Protein AF-A0A080M5J5-F1 (afdb_monomer_lite)

Organism: NCBI:txid2954383

Sequence (53 aa):
MDDLTETDCRMDDFYKAVEPQLKARLVTDGQWHRSRKGSLSVPELMTLVVLFH

Structure (mmCIF, N/CA/C/O backbone):
data_AF-A0A080M5J5-F1
#
_entry.id   AF-A0A080M5J5-F1
#
loop_
_atom_site.group_PDB
_atom_site.id
_atom_site.type_symbol
_atom_site.label_atom_id
_atom_site.label_alt_id
_atom_site.label_comp_id
_atom_site.label_asym_id
_atom_site.label_entity_id
_atom_site.label_seq_id
_atom_site.pdbx_PDB_ins_code
_atom_site.Cartn_x
_atom_site.Cartn_y
_atom_site.Cartn_z
_atom_site.occupancy
_atom_site.B_iso_or_equiv
_atom_site.auth_seq_id
_atom_site.auth_comp_id
_atom_site.auth_asym_id
_atom_site.auth_atom_id
_atom_site.pdbx_PDB_model_num
ATOM 1 N N . MET A 1 1 ? 11.672 -10.823 -15.386 1.00 61.19 1 MET A N 1
ATOM 2 C CA . MET A 1 1 ? 11.461 -10.909 -13.920 1.00 61.19 1 MET A CA 1
ATOM 3 C C . MET A 1 1 ? 11.200 -9.520 -13.360 1.00 61.19 1 MET A C 1
ATOM 5 O O . MET A 1 1 ? 10.372 -9.396 -12.474 1.00 61.19 1 MET A O 1
ATOM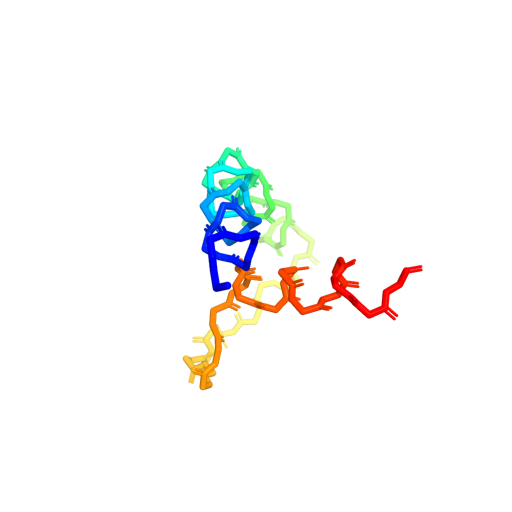 9 N N . ASP A 1 2 ? 11.843 -8.493 -13.915 1.00 69.12 2 ASP A N 1
ATOM 10 C CA . ASP A 1 2 ? 11.678 -7.089 -13.531 1.00 69.12 2 ASP A CA 1
ATOM 11 C C . ASP A 1 2 ? 10.231 -6.584 -13.671 1.00 69.12 2 ASP A C 1
ATOM 13 O O . ASP A 1 2 ? 9.733 -5.948 -12.749 1.00 69.12 2 ASP A O 1
ATOM 17 N N . ASP A 1 3 ? 9.507 -6.970 -14.730 1.00 83.88 3 ASP A N 1
ATOM 18 C CA . ASP A 1 3 ? 8.099 -6.576 -14.917 1.00 83.88 3 ASP A CA 1
ATOM 19 C C . ASP A 1 3 ? 7.152 -7.141 -13.846 1.00 83.88 3 ASP A C 1
ATOM 21 O O . ASP A 1 3 ? 6.202 -6.475 -13.431 1.00 83.88 3 ASP A O 1
ATOM 25 N N . LEU A 1 4 ? 7.412 -8.367 -13.373 1.00 90.69 4 LEU A N 1
ATOM 26 C CA . LEU A 1 4 ? 6.616 -8.999 -12.317 1.00 90.69 4 LEU A CA 1
ATOM 27 C C . LEU A 1 4 ? 6.816 -8.259 -10.996 1.00 90.69 4 LEU A C 1
ATOM 29 O O . LEU A 1 4 ? 5.841 -7.885 -10.352 1.00 90.69 4 LEU A O 1
ATOM 33 N N . THR A 1 5 ? 8.074 -8.026 -10.620 1.00 92.25 5 THR A N 1
ATOM 34 C CA . THR A 1 5 ? 8.414 -7.314 -9.385 1.00 92.25 5 THR A CA 1
ATOM 35 C C . THR A 1 5 ? 7.896 -5.878 -9.415 1.00 92.25 5 THR A C 1
ATOM 37 O O . THR A 1 5 ? 7.346 -5.412 -8.426 1.00 92.25 5 THR A O 1
ATOM 40 N N . GLU A 1 6 ? 8.012 -5.179 -10.548 1.00 94.06 6 GLU A N 1
ATOM 41 C CA . GLU A 1 6 ? 7.475 -3.822 -10.697 1.00 94.06 6 GLU A CA 1
ATOM 42 C C . GLU A 1 6 ? 5.950 -3.799 -10.541 1.00 94.06 6 GLU A C 1
ATOM 44 O O . GLU A 1 6 ? 5.404 -2.931 -9.855 1.00 94.06 6 GLU A O 1
ATOM 49 N N . THR A 1 7 ? 5.259 -4.769 -11.146 1.00 93.50 7 THR A N 1
ATOM 50 C CA . THR A 1 7 ? 3.804 -4.902 -11.012 1.00 93.50 7 THR A CA 1
ATOM 51 C C . THR A 1 7 ? 3.420 -5.187 -9.564 1.00 93.50 7 THR A C 1
ATOM 53 O O . THR A 1 7 ? 2.525 -4.526 -9.042 1.00 93.50 7 THR A O 1
ATOM 56 N N . ASP A 1 8 ? 4.128 -6.094 -8.890 1.00 94.50 8 ASP A N 1
ATOM 57 C CA . ASP A 1 8 ? 3.875 -6.424 -7.489 1.00 94.50 8 ASP A CA 1
ATOM 58 C C . ASP A 1 8 ? 4.087 -5.228 -6.556 1.00 94.50 8 ASP A C 1
ATOM 60 O O . ASP A 1 8 ? 3.212 -4.910 -5.753 1.00 94.50 8 ASP A O 1
ATOM 64 N N . CYS A 1 9 ? 5.175 -4.472 -6.740 1.00 95.19 9 CYS A N 1
ATOM 65 C CA . CYS A 1 9 ? 5.412 -3.242 -5.986 1.00 95.19 9 CYS A CA 1
ATOM 66 C C . CYS A 1 9 ? 4.281 -2.222 -6.178 1.00 95.19 9 CYS A C 1
ATOM 68 O O . CYS A 1 9 ? 3.816 -1.623 -5.208 1.00 95.19 9 CYS A O 1
ATOM 70 N N . ARG A 1 10 ? 3.793 -2.045 -7.413 1.00 95.00 10 ARG A N 1
ATOM 71 C CA . ARG A 1 10 ? 2.661 -1.146 -7.687 1.00 95.00 10 ARG A CA 1
ATOM 72 C C . ARG A 1 10 ? 1.375 -1.617 -7.008 1.00 95.00 10 ARG A C 1
ATOM 74 O O . ARG A 1 10 ? 0.628 -0.780 -6.503 1.00 95.00 10 ARG A O 1
ATOM 81 N N . MET A 1 11 ? 1.112 -2.924 -6.992 1.00 95.44 11 MET A N 1
ATOM 82 C CA . MET A 1 11 ? -0.067 -3.491 -6.330 1.00 95.44 11 MET A CA 1
ATOM 83 C C . MET A 1 11 ? 0.017 -3.370 -4.810 1.00 95.44 11 MET A C 1
ATOM 85 O O . MET A 1 11 ? -0.988 -3.050 -4.177 1.00 95.44 11 MET A O 1
ATOM 89 N N . ASP A 1 12 ? 1.196 -3.564 -4.222 1.00 96.06 12 ASP A N 1
ATOM 90 C CA . ASP A 1 12 ? 1.415 -3.390 -2.786 1.00 96.06 12 ASP A CA 1
ATOM 91 C C . ASP A 1 12 ? 1.223 -1.928 -2.351 1.00 96.06 12 ASP A C 1
ATOM 93 O O . ASP A 1 12 ? 0.496 -1.660 -1.391 1.00 96.06 12 ASP A O 1
ATOM 97 N N . ASP A 1 13 ? 1.775 -0.966 -3.098 1.00 96.75 13 ASP A N 1
ATOM 98 C CA . ASP A 1 13 ? 1.581 0.465 -2.829 1.00 96.75 13 ASP A CA 1
ATOM 99 C C . ASP A 1 13 ? 0.113 0.888 -2.984 1.00 96.75 13 ASP A C 1
ATOM 101 O O . ASP A 1 13 ? -0.432 1.606 -2.136 1.00 96.75 13 ASP A O 1
ATOM 105 N N . PHE A 1 14 ? -0.563 0.395 -4.025 1.00 95.25 14 PHE A N 1
ATOM 106 C CA . PHE A 1 14 ? -1.999 0.599 -4.203 1.00 95.25 14 PHE A CA 1
ATOM 107 C C . PHE A 1 14 ? -2.799 0.012 -3.033 1.00 95.25 14 PHE A C 1
ATOM 109 O O . PHE A 1 14 ? -3.655 0.689 -2.455 1.00 95.25 14 PHE A O 1
ATOM 116 N N . TYR A 1 15 ? -2.507 -1.231 -2.644 1.00 95.12 15 TYR A N 1
ATOM 117 C CA . TYR A 1 15 ? -3.217 -1.904 -1.566 1.00 95.12 15 TYR A CA 1
ATOM 118 C C . TYR A 1 15 ? -3.001 -1.199 -0.225 1.00 95.12 15 TYR A C 1
ATOM 120 O O . TYR A 1 15 ? -3.970 -1.004 0.502 1.00 95.12 15 TYR A O 1
ATOM 128 N N . LYS A 1 16 ? -1.795 -0.712 0.087 1.00 95.50 16 LYS A N 1
ATOM 129 C CA . LYS A 1 16 ? -1.538 0.097 1.295 1.00 95.50 16 LYS A CA 1
ATOM 130 C C . LYS A 1 16 ? -2.413 1.347 1.372 1.00 95.50 16 LYS A C 1
ATOM 132 O O . LYS A 1 16 ? -2.874 1.699 2.457 1.00 95.50 16 LYS A O 1
ATOM 137 N N . ALA A 1 17 ? -2.663 2.008 0.242 1.00 96.00 17 ALA A N 1
ATOM 138 C CA . ALA A 1 17 ? -3.529 3.185 0.196 1.00 96.00 17 ALA A CA 1
ATOM 139 C C . ALA A 1 17 ? -5.018 2.832 0.385 1.00 96.00 17 ALA A C 1
ATOM 141 O O . ALA A 1 17 ? -5.763 3.584 1.017 1.00 96.00 17 ALA A O 1
ATOM 142 N N . VAL A 1 18 ? -5.457 1.684 -0.142 1.00 93.25 18 VAL A N 1
ATOM 143 C CA . VAL A 1 18 ? -6.875 1.281 -0.177 1.00 93.25 18 VAL A CA 1
ATOM 144 C C . VAL A 1 18 ? -7.292 0.441 1.034 1.00 93.25 18 VAL A C 1
ATOM 146 O O . VAL A 1 18 ? -8.447 0.508 1.466 1.00 93.25 18 VAL A O 1
ATOM 149 N N . GLU A 1 19 ? -6.371 -0.321 1.623 1.00 93.81 19 GLU A N 1
ATOM 150 C CA . GLU A 1 19 ? -6.630 -1.265 2.710 1.00 93.81 19 GLU A CA 1
ATOM 151 C C . GLU A 1 19 ? -7.380 -0.629 3.894 1.00 93.81 19 GLU A C 1
ATOM 153 O O . GLU A 1 19 ? -8.371 -1.221 4.330 1.00 93.81 19 GLU A O 1
ATOM 158 N N . PRO A 1 20 ? -7.010 0.560 4.413 1.00 93.00 20 PRO A N 1
ATOM 159 C CA . PRO A 1 20 ? -7.709 1.148 5.555 1.00 93.00 20 PRO A CA 1
ATOM 160 C C . PRO A 1 20 ? -9.191 1.407 5.267 1.00 93.00 20 PRO A C 1
ATOM 162 O O . PRO A 1 20 ? -10.053 1.107 6.095 1.00 93.00 20 PRO A O 1
ATOM 165 N N . GLN A 1 21 ? -9.496 1.920 4.072 1.00 93.56 21 GLN A N 1
ATOM 166 C CA . GLN A 1 21 ? -10.867 2.215 3.656 1.00 93.56 21 GLN A CA 1
ATOM 167 C C . GLN A 1 21 ? -11.655 0.930 3.398 1.00 93.56 21 GLN A C 1
ATOM 169 O O . GLN A 1 21 ? -12.813 0.821 3.800 1.00 93.56 21 GLN A O 1
ATOM 174 N N . LEU A 1 22 ? -11.024 -0.066 2.772 1.00 90.19 22 LEU A N 1
ATOM 175 C CA . LEU A 1 22 ? -11.624 -1.375 2.537 1.00 90.19 22 LEU A CA 1
ATOM 176 C C . LEU A 1 22 ? -11.971 -2.072 3.859 1.00 90.19 22 LEU A C 1
ATOM 178 O O . LEU A 1 22 ? -13.094 -2.543 4.027 1.00 90.19 22 LEU A O 1
ATOM 182 N N . LYS A 1 2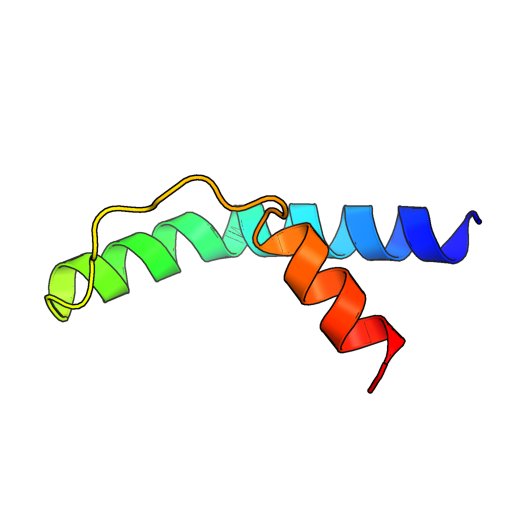3 ? -11.042 -2.084 4.822 1.00 89.88 23 LYS A N 1
ATOM 183 C CA . LYS A 1 23 ? -11.267 -2.645 6.161 1.00 89.88 23 LYS A CA 1
ATOM 184 C C . LYS A 1 23 ? -12.412 -1.935 6.877 1.00 89.88 23 LYS A C 1
ATOM 186 O O . LYS A 1 23 ? -13.289 -2.608 7.410 1.00 89.88 23 LYS A O 1
ATOM 191 N N . ALA A 1 24 ? -12.435 -0.600 6.854 1.00 91.50 24 ALA A N 1
ATOM 192 C CA . ALA A 1 24 ? -13.506 0.178 7.472 1.00 91.50 24 ALA A CA 1
ATOM 193 C C . ALA A 1 24 ? -14.882 -0.196 6.896 1.00 91.50 24 ALA A C 1
ATOM 195 O O . ALA A 1 24 ? -15.798 -0.494 7.658 1.00 91.50 24 ALA A O 1
ATOM 196 N N . ARG A 1 25 ? -14.999 -0.275 5.563 1.00 90.31 25 ARG A N 1
ATOM 197 C CA . ARG A 1 25 ? -16.245 -0.669 4.884 1.00 90.31 25 ARG A CA 1
ATOM 198 C C . ARG A 1 25 ? -16.683 -2.085 5.251 1.00 90.31 25 ARG A C 1
ATOM 200 O O . ARG A 1 25 ? -17.829 -2.282 5.629 1.00 90.31 25 ARG A O 1
ATOM 207 N N . LEU A 1 26 ? -15.768 -3.054 5.226 1.00 88.12 26 LEU A N 1
ATOM 208 C CA . LEU A 1 26 ? -16.077 -4.446 5.576 1.00 88.12 26 LEU A CA 1
ATOM 209 C C . LEU A 1 26 ? -16.564 -4.597 7.024 1.00 88.12 26 LEU A C 1
ATOM 211 O O . LEU A 1 26 ? -17.430 -5.429 7.294 1.00 88.12 26 LEU A O 1
ATOM 215 N N . VAL A 1 27 ? -16.019 -3.806 7.954 1.00 88.12 27 VAL A N 1
ATOM 216 C CA . VAL A 1 27 ? -16.493 -3.768 9.345 1.00 88.12 27 VAL A CA 1
ATOM 217 C C . VAL A 1 27 ? -17.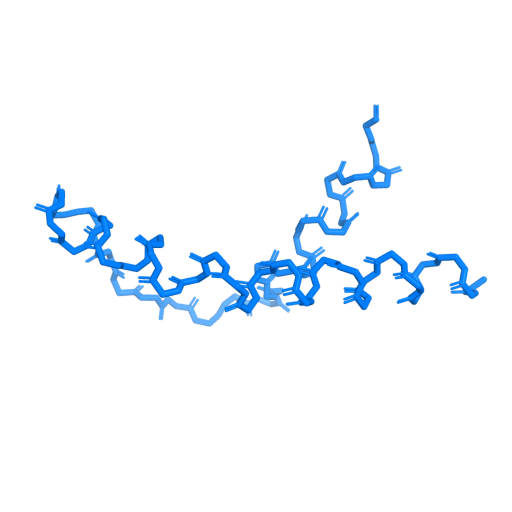893 -3.163 9.422 1.00 88.12 27 VAL A C 1
ATOM 219 O O . VAL A 1 27 ? -18.758 -3.747 10.072 1.00 88.12 27 VAL A O 1
ATOM 222 N N . THR A 1 28 ? -18.140 -2.036 8.745 1.00 89.81 28 THR A N 1
ATOM 223 C CA . THR A 1 28 ? -19.462 -1.388 8.711 1.00 89.81 28 THR A CA 1
ATOM 224 C C . THR A 1 28 ? -20.537 -2.297 8.120 1.00 89.81 28 THR A C 1
ATOM 226 O O . THR A 1 28 ? -21.625 -2.393 8.680 1.00 89.81 28 THR A O 1
ATOM 229 N N . ASP A 1 29 ? -20.219 -3.015 7.046 1.00 87.12 29 ASP A N 1
ATOM 230 C CA . ASP A 1 29 ? -21.165 -3.885 6.345 1.00 87.12 29 ASP A CA 1
ATOM 231 C C . ASP A 1 29 ? -21.374 -5.237 7.060 1.00 87.12 29 ASP A C 1
ATOM 233 O O . ASP A 1 29 ? -22.075 -6.115 6.555 1.00 87.12 29 ASP A O 1
ATOM 237 N N . GLY A 1 30 ? -20.736 -5.447 8.221 1.00 83.69 30 GLY A N 1
ATOM 238 C CA . GLY A 1 30 ? -20.769 -6.715 8.957 1.00 83.69 30 GLY A CA 1
ATOM 239 C C . GLY A 1 30 ? -20.116 -7.882 8.206 1.00 83.69 30 GLY A C 1
ATOM 240 O O . GLY A 1 30 ? -20.241 -9.033 8.617 1.00 83.69 30 GLY A O 1
ATOM 241 N N . GLN A 1 31 ? -19.413 -7.602 7.106 1.00 81.38 31 GLN A N 1
ATOM 242 C CA . GLN A 1 31 ? -18.762 -8.601 6.255 1.00 81.38 31 GLN A CA 1
ATOM 243 C C . GLN A 1 31 ? -17.334 -8.922 6.690 1.00 81.38 31 GLN A C 1
ATOM 245 O O . GLN A 1 31 ? -16.685 -9.790 6.098 1.00 81.38 31 GLN A O 1
ATOM 250 N N . TRP A 1 32 ? -16.845 -8.257 7.739 1.00 78.62 32 TRP A N 1
ATOM 251 C CA . TRP A 1 32 ? -15.551 -8.529 8.340 1.00 78.62 32 TRP A CA 1
ATOM 252 C C . TRP A 1 32 ? -15.509 -9.928 8.961 1.00 78.62 32 TRP A C 1
ATOM 254 O O . TRP A 1 32 ? -15.801 -10.144 10.138 1.00 78.62 32 TRP A O 1
ATOM 264 N N . HIS A 1 33 ? -15.113 -10.897 8.146 1.00 74.00 33 HIS A N 1
ATOM 265 C CA . HIS A 1 33 ? -14.793 -12.237 8.602 1.00 74.00 33 HIS A CA 1
ATOM 266 C C . HIS A 1 33 ? -13.377 -12.276 9.171 1.00 74.00 33 HIS A C 1
ATOM 268 O O . HIS A 1 33 ? -12.505 -11.479 8.822 1.00 74.00 33 HIS A O 1
ATOM 274 N N . ARG A 1 34 ? -13.130 -13.245 10.056 1.00 73.75 34 ARG A N 1
ATOM 275 C CA . ARG A 1 34 ? -11.798 -13.488 10.612 1.00 73.75 34 ARG A CA 1
ATOM 276 C C . ARG A 1 34 ? -10.816 -13.720 9.462 1.00 73.75 34 ARG A C 1
ATOM 278 O O . ARG A 1 34 ? -10.886 -14.756 8.803 1.00 73.75 34 ARG A O 1
ATOM 285 N N . SER A 1 35 ? -9.904 -12.774 9.246 1.00 70.19 35 SER A N 1
ATOM 286 C CA . SER A 1 35 ? -8.869 -12.905 8.223 1.00 70.19 35 SER A CA 1
ATOM 287 C C . SER A 1 35 ? -7.961 -14.084 8.578 1.00 70.19 35 SER A C 1
ATOM 289 O O . SER A 1 35 ? -7.189 -14.031 9.539 1.00 70.19 35 SER A O 1
ATOM 291 N N . ARG A 1 36 ? -8.116 -15.202 7.860 1.00 75.38 36 ARG A N 1
ATOM 292 C CA . ARG A 1 36 ? -7.158 -16.308 7.911 1.00 75.38 36 ARG A CA 1
ATOM 293 C C . ARG A 1 36 ? -6.001 -15.943 7.002 1.00 75.38 36 ARG A C 1
ATOM 295 O O . ARG A 1 36 ? -6.215 -15.532 5.867 1.00 75.38 36 ARG A O 1
ATOM 302 N N . LYS A 1 37 ? -4.781 -16.135 7.498 1.00 76.75 37 LYS A N 1
ATOM 303 C CA . LYS A 1 37 ? -3.582 -15.956 6.686 1.00 76.75 37 LYS A CA 1
ATOM 304 C C . LYS A 1 37 ? -3.600 -17.011 5.574 1.00 76.75 37 LYS A C 1
ATOM 306 O O . LYS A 1 37 ? -3.431 -18.196 5.855 1.00 76.75 37 LYS A O 1
ATOM 311 N N . GLY A 1 38 ? -3.908 -16.582 4.353 1.00 81.12 38 GLY A N 1
ATOM 312 C CA . GLY A 1 38 ? -3.779 -17.402 3.153 1.00 81.12 38 GLY A CA 1
ATOM 313 C C . GLY A 1 38 ? -2.309 -17.616 2.791 1.00 81.12 38 GLY A C 1
ATOM 314 O O . GLY A 1 38 ? -1.422 -17.011 3.395 1.00 81.12 38 GLY A O 1
ATOM 315 N N . SER A 1 39 ? -2.051 -18.474 1.802 1.00 87.19 39 SER A N 1
ATOM 316 C CA . SER A 1 39 ? -0.705 -18.645 1.235 1.00 87.19 39 SER A CA 1
ATOM 317 C C . SER A 1 39 ? -0.227 -17.414 0.467 1.00 87.19 39 SER A C 1
ATOM 319 O O . SER A 1 39 ? 0.975 -17.246 0.313 1.00 87.19 39 SER A O 1
ATOM 321 N N . LEU A 1 40 ? -1.166 -16.584 0.001 1.00 89.44 40 LEU A N 1
ATOM 322 C CA . LEU A 1 40 ? -0.917 -15.336 -0.708 1.00 89.44 40 LEU A CA 1
ATOM 323 C C . LEU A 1 40 ? -1.604 -14.180 0.016 1.00 89.44 40 LEU A C 1
ATOM 325 O O . LEU A 1 40 ? -2.703 -14.316 0.566 1.00 89.44 40 LEU A O 1
ATOM 329 N N . SER A 1 41 ? -0.934 -13.042 0.002 1.00 91.25 41 SER A N 1
ATOM 330 C CA . SER A 1 41 ? -1.449 -11.745 0.397 1.00 91.25 41 SER A CA 1
ATOM 331 C C . SER A 1 41 ? -2.390 -11.174 -0.672 1.00 91.25 41 SER A C 1
ATOM 333 O O . SER A 1 41 ? -2.451 -11.640 -1.810 1.00 91.25 41 SER A O 1
ATOM 335 N N . VAL A 1 42 ? -3.164 -10.157 -0.291 1.00 91.81 42 VAL A N 1
ATOM 336 C CA . VAL A 1 42 ? -4.057 -9.450 -1.219 1.00 91.81 42 VAL A CA 1
ATOM 337 C C . VAL A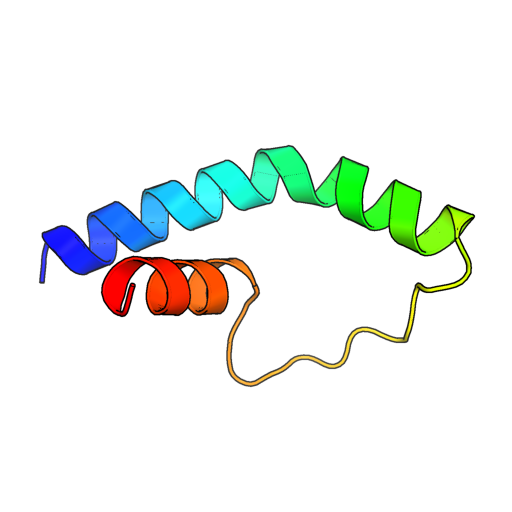 1 42 ? -3.302 -8.792 -2.385 1.00 91.81 42 VAL A C 1
ATOM 339 O O . VAL A 1 42 ? -3.763 -8.979 -3.510 1.00 91.81 42 VAL A O 1
ATOM 342 N N . PRO A 1 43 ? -2.172 -8.077 -2.193 1.00 93.19 43 PRO A N 1
ATOM 343 C CA . PRO A 1 43 ? -1.427 -7.525 -3.322 1.00 93.19 43 PRO A CA 1
ATOM 344 C C . PRO A 1 43 ? -0.876 -8.616 -4.246 1.00 93.19 43 PRO A C 1
ATOM 346 O O . PRO A 1 43 ? -1.045 -8.490 -5.450 1.00 93.19 43 PRO A O 1
ATOM 349 N N . GLU A 1 44 ? -0.374 -9.741 -3.723 1.00 93.62 44 GLU A N 1
ATOM 350 C CA . GLU A 1 44 ? 0.058 -10.870 -4.569 1.00 93.62 44 GLU A CA 1
ATOM 351 C C . GLU A 1 44 ? -1.102 -11.431 -5.413 1.00 93.62 44 GLU A C 1
ATOM 353 O O . GLU A 1 44 ? -0.941 -11.726 -6.598 1.00 93.62 44 GLU A O 1
ATOM 358 N N . LEU A 1 45 ? -2.302 -11.544 -4.832 1.00 93.69 45 LEU A N 1
ATOM 359 C CA . LEU A 1 45 ? -3.508 -11.929 -5.571 1.00 93.69 45 LEU A CA 1
ATOM 360 C C . LEU A 1 45 ? -3.881 -10.894 -6.641 1.00 93.69 45 LEU A C 1
ATOM 362 O O . LEU A 1 45 ? -4.239 -11.277 -7.752 1.00 93.69 45 LEU A O 1
ATOM 366 N N . MET A 1 46 ? -3.792 -9.599 -6.329 1.00 93.38 46 MET A N 1
ATOM 367 C CA . MET A 1 46 ? -4.041 -8.519 -7.289 1.00 93.38 46 MET A CA 1
ATOM 368 C C 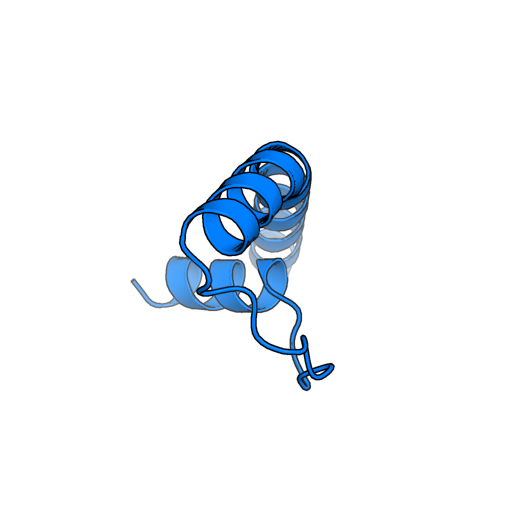. MET A 1 46 ? -3.043 -8.559 -8.450 1.00 93.38 46 MET A C 1
ATOM 370 O O . MET A 1 46 ? -3.460 -8.467 -9.603 1.00 93.38 46 MET A O 1
ATOM 374 N N . THR A 1 47 ? -1.757 -8.773 -8.162 1.00 94.75 47 THR A N 1
ATOM 375 C CA . THR A 1 47 ? -0.694 -8.943 -9.160 1.00 94.75 47 THR A CA 1
ATOM 376 C C . THR A 1 47 ? -1.021 -10.087 -10.112 1.00 94.75 47 THR A C 1
ATOM 378 O O . THR A 1 47 ? -0.966 -9.906 -11.326 1.00 94.75 47 THR A O 1
ATOM 381 N N . LEU A 1 48 ? -1.445 -11.246 -9.591 1.00 94.19 48 LEU A N 1
ATOM 382 C CA . LEU A 1 48 ? -1.892 -12.361 -10.431 1.00 94.19 48 LEU A CA 1
ATOM 383 C C . LEU A 1 48 ? -3.087 -11.964 -11.305 1.00 94.19 48 LEU A C 1
ATOM 385 O O . LEU A 1 48 ? -3.063 -12.202 -12.506 1.00 94.19 48 LEU A O 1
ATOM 389 N N . VAL A 1 49 ? -4.114 -11.324 -10.743 1.00 94.06 49 VAL A N 1
ATOM 39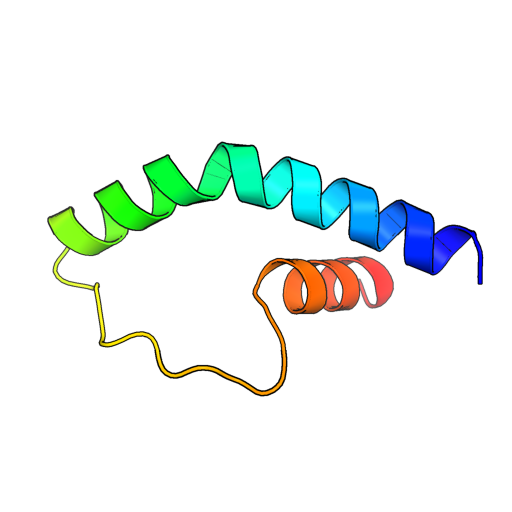0 C CA . VAL A 1 49 ? -5.282 -10.898 -11.531 1.00 94.06 49 VAL A CA 1
ATOM 391 C C . VAL A 1 49 ? -4.870 -9.979 -12.683 1.00 94.06 49 VAL A C 1
ATOM 393 O O . VAL A 1 49 ? -5.343 -10.182 -13.791 1.00 94.06 49 VAL A O 1
ATOM 396 N N . VAL A 1 50 ? -3.967 -9.022 -12.462 1.00 92.56 50 VAL A N 1
ATOM 397 C CA . VAL A 1 50 ? -3.508 -8.097 -13.514 1.00 92.56 50 VAL A CA 1
ATOM 398 C C . VAL A 1 50 ? -2.657 -8.784 -14.581 1.00 92.56 50 VAL A C 1
ATOM 400 O O . VAL A 1 50 ? -2.739 -8.420 -15.746 1.00 92.56 50 VAL A O 1
ATOM 403 N N . LEU A 1 51 ? -1.848 -9.779 -14.217 1.00 92.25 51 LEU A N 1
ATOM 404 C CA . LEU A 1 51 ? -0.988 -10.477 -15.177 1.00 92.25 51 LEU A CA 1
ATOM 405 C C . LEU A 1 51 ? -1.741 -11.449 -16.093 1.00 92.25 51 LEU A C 1
ATOM 407 O O . LEU A 1 51 ? -1.228 -11.801 -17.154 1.00 92.25 51 LEU A O 1
ATOM 411 N N . PHE A 1 52 ? -2.922 -11.912 -15.680 1.00 89.00 52 PHE A N 1
ATOM 412 C CA . PHE A 1 52 ? -3.707 -12.919 -16.400 1.00 89.00 52 PHE A CA 1
ATOM 413 C C . PHE A 1 52 ? -4.977 -12.357 -17.062 1.00 89.00 52 PHE A C 1
ATOM 415 O O . PHE A 1 52 ? -5.821 -13.144 -17.498 1.00 89.00 52 PHE A O 1
ATOM 422 N N . HIS A 1 53 ? -5.120 -11.031 -17.149 1.00 82.12 53 HIS A N 1
ATOM 423 C CA . HIS A 1 53 ? -6.322 -10.356 -17.641 1.00 82.12 53 HIS A CA 1
ATOM 424 C C . HIS A 1 53 ? -6.013 -9.279 -18.683 1.00 82.12 53 HIS A C 1
ATOM 426 O O . HIS A 1 53 ? -6.888 -9.088 -19.562 1.00 82.12 53 HIS A O 1
#

Radius of gyration: 12.79 Å; chains: 1; bounding box: 33×22×28 Å

Foldseek 3Di:
DVVLVVQLVVLVVVCVVCVVVVCVVCVVVVNDDDDDDDPDDPSRVVSVVVVVD

pLDDT: mean 88.6, std 8.03, range [61.19, 96.75]

Secondary structure (DSSP, 8-state):
-HHHHHHHHHHHHHHHHHHHHHHHHHHHTT--------SS-HHHHHHHHHHT-